Protein AF-A0A662N1S0-F1 (afdb_monomer_lite)

Radius of gyration: 11.83 Å; chains: 1; bounding box: 26×19×33 Å

pLDDT: mean 92.02, std 3.0, range [82.5, 96.19]

Secondary structure (DSSP, 8-state):
-EEEEEEEEEETTTTEEEEEEEEE-TTSPPPPHHHHHHHHHHHHT--TTT------

Foldseek 3Di:
DDKAWPDWDQDPVVRDIDTDIDDDDPPHPDDDPVVVLVVVCVVVVHDSVPDDDPDD

Structure (mmCIF, N/CA/C/O backbone):
data_AF-A0A662N1S0-F1
#
_entry.id   AF-A0A662N1S0-F1
#
loop_
_atom_site.group_PDB
_atom_site.id
_atom_site.type_symbol
_atom_site.label_atom_id
_atom_site.label_alt_id
_atom_site.label_comp_id
_atom_site.label_asym_id
_atom_site.label_entity_id
_atom_site.label_seq_id
_atom_site.pdbx_PDB_ins_code
_atom_site.Cartn_x
_atom_site.Cartn_y
_atom_site.Cartn_z
_atom_site.occupancy
_atom_site.B_iso_or_equiv
_atom_site.auth_seq_id
_atom_site.auth_comp_id
_atom_site.auth_asym_id
_atom_site.auth_atom_id
_atom_site.pdbx_PDB_model_num
ATOM 1 N N . MET A 1 1 ? 9.753 -2.808 -11.507 1.00 82.50 1 MET A N 1
ATOM 2 C CA . MET A 1 1 ? 9.040 -2.167 -10.370 1.00 82.50 1 MET A CA 1
ATOM 3 C C . MET A 1 1 ? 9.307 -2.861 -9.030 1.00 82.50 1 MET A C 1
ATOM 5 O O . MET A 1 1 ? 8.828 -3.977 -8.829 1.00 82.50 1 MET A O 1
ATOM 9 N N . GLU A 1 2 ? 9.968 -2.182 -8.097 1.00 87.62 2 GLU A N 1
ATOM 10 C CA . GLU A 1 2 ? 10.118 -2.538 -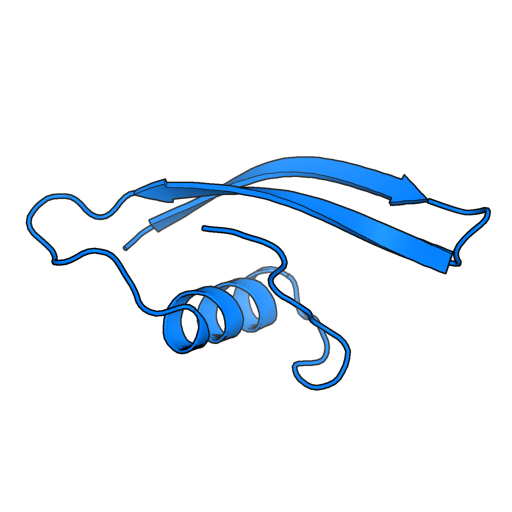6.675 1.00 87.62 2 GLU A CA 1
ATOM 11 C C . GLU A 1 2 ? 9.321 -1.537 -5.816 1.00 87.62 2 GLU A C 1
ATOM 13 O O . GLU A 1 2 ? 9.258 -0.356 -6.156 1.00 87.62 2 GLU A O 1
ATOM 18 N N . ILE A 1 3 ? 8.675 -2.003 -4.741 1.00 90.31 3 ILE A N 1
ATOM 19 C CA . ILE A 1 3 ? 7.948 -1.141 -3.795 1.00 90.31 3 ILE A CA 1
ATOM 20 C C . ILE A 1 3 ? 8.682 -1.181 -2.459 1.00 90.31 3 ILE A C 1
ATOM 22 O O . ILE A 1 3 ? 8.901 -2.263 -1.914 1.00 90.31 3 ILE A O 1
ATOM 26 N N . ARG A 1 4 ? 9.023 -0.010 -1.918 1.00 92.31 4 ARG A N 1
ATOM 27 C CA . ARG A 1 4 ? 9.601 0.126 -0.576 1.00 92.31 4 ARG A CA 1
ATOM 28 C C . ARG A 1 4 ? 8.638 0.864 0.332 1.00 92.31 4 ARG A C 1
ATOM 30 O O . ARG A 1 4 ? 8.256 1.989 0.036 1.00 92.31 4 ARG A O 1
ATOM 37 N N . VAL A 1 5 ? 8.241 0.238 1.435 1.00 92.50 5 VAL A N 1
ATOM 38 C CA . VAL A 1 5 ? 7.421 0.897 2.458 1.00 92.50 5 VAL A CA 1
ATOM 39 C C . VAL A 1 5 ? 8.332 1.779 3.306 1.00 92.50 5 VAL A C 1
ATOM 41 O O . VAL A 1 5 ? 9.264 1.277 3.928 1.00 92.50 5 VAL A O 1
ATOM 44 N N . ILE A 1 6 ? 8.057 3.081 3.317 1.00 94.88 6 ILE A N 1
ATOM 45 C CA . ILE A 1 6 ? 8.809 4.073 4.094 1.00 94.88 6 ILE A CA 1
ATOM 46 C C . ILE A 1 6 ? 8.203 4.200 5.488 1.00 94.88 6 ILE A C 1
ATOM 48 O O . ILE A 1 6 ? 8.910 4.189 6.491 1.00 94.88 6 ILE A O 1
ATOM 52 N N . GLU A 1 7 ? 6.878 4.317 5.549 1.00 94.19 7 GLU A N 1
ATOM 53 C CA . GLU A 1 7 ? 6.174 4.591 6.793 1.00 94.19 7 GLU A CA 1
ATOM 54 C C . GLU A 1 7 ? 4.827 3.875 6.814 1.00 94.19 7 GLU A C 1
ATOM 56 O O . GLU A 1 7 ? 4.130 3.751 5.806 1.00 94.19 7 GLU A O 1
ATOM 61 N N . THR A 1 8 ? 4.452 3.392 7.994 1.00 93.88 8 THR A N 1
ATOM 62 C CA . THR A 1 8 ? 3.131 2.832 8.256 1.00 93.88 8 THR A CA 1
ATOM 63 C C . THR A 1 8 ? 2.570 3.480 9.506 1.00 93.88 8 THR A C 1
ATOM 65 O O . THR A 1 8 ? 3.120 3.325 10.595 1.00 93.88 8 THR A O 1
ATOM 68 N N . LYS A 1 9 ? 1.446 4.173 9.351 1.00 95.38 9 LYS A N 1
ATOM 69 C CA . LYS A 1 9 ? 0.771 4.884 10.428 1.00 95.38 9 LYS A CA 1
ATOM 70 C C . LYS A 1 9 ? -0.620 4.312 10.644 1.00 95.38 9 LYS A C 1
ATOM 72 O O . LYS A 1 9 ? -1.405 4.157 9.712 1.00 95.38 9 LYS A O 1
ATOM 77 N N . GLU A 1 10 ? -0.939 3.997 11.892 1.00 94.81 10 GLU A N 1
ATOM 78 C CA . GLU A 1 10 ? -2.269 3.532 12.273 1.00 94.81 10 GLU A CA 1
ATOM 79 C C . GLU A 1 10 ? -3.125 4.716 12.736 1.00 94.81 10 GLU A C 1
ATOM 81 O O . GLU A 1 10 ? -2.839 5.357 13.749 1.00 94.81 10 GLU A O 1
ATOM 86 N N . ASN A 1 11 ? -4.194 5.011 12.000 1.00 94.06 11 ASN A N 1
ATOM 87 C CA . ASN A 1 11 ? -5.151 6.045 12.360 1.00 94.06 11 ASN A CA 1
ATOM 88 C C . ASN A 1 11 ? -6.337 5.412 13.096 1.00 94.06 11 ASN A C 1
ATOM 90 O O . ASN A 1 11 ? -7.341 5.041 12.488 1.00 94.06 11 ASN A O 1
ATOM 94 N N . LYS A 1 12 ? -6.212 5.299 14.423 1.00 94.56 12 LYS A N 1
ATOM 95 C CA . LYS A 1 12 ? -7.227 4.677 15.293 1.00 94.56 12 LYS A CA 1
ATOM 96 C C . LYS A 1 12 ? -8.568 5.412 15.291 1.00 94.56 12 LYS A C 1
ATOM 98 O O . LYS A 1 12 ? -9.596 4.771 15.455 1.00 94.56 12 LYS A O 1
ATOM 103 N N . LEU A 1 13 ? -8.565 6.731 15.079 1.00 96.19 13 LEU A N 1
ATOM 104 C CA . LEU A 1 13 ? -9.791 7.532 15.026 1.00 96.19 13 LEU A CA 1
ATOM 105 C C . LEU A 1 13 ? -10.649 7.157 13.809 1.00 96.19 13 LEU A C 1
ATOM 107 O O . LEU A 1 13 ? -11.865 7.053 13.918 1.00 96.19 13 LEU A O 1
ATOM 111 N N . LEU A 1 14 ? -10.003 6.957 12.656 1.00 94.38 14 LEU A N 1
ATOM 112 C CA . LEU A 1 14 ? -10.670 6.618 11.396 1.00 94.38 14 LEU A CA 1
ATOM 113 C C . LEU A 1 14 ? -10.702 5.111 11.105 1.00 94.38 14 LEU A C 1
ATOM 115 O O . LEU A 1 14 ? -11.295 4.704 10.110 1.00 94.38 14 LEU A O 1
ATOM 119 N N . GLY A 1 15 ? -10.041 4.288 11.922 1.00 93.25 15 GLY A N 1
ATOM 120 C CA . GLY A 1 15 ? -9.955 2.842 11.719 1.00 93.25 15 GLY A CA 1
ATOM 121 C C . GLY A 1 15 ? -9.231 2.444 10.430 1.00 93.25 15 GLY A C 1
ATOM 122 O O . GLY A 1 15 ? -9.585 1.439 9.819 1.00 93.25 15 GLY A O 1
ATOM 123 N N . ARG A 1 16 ? -8.242 3.232 9.984 1.00 94.62 16 ARG A N 1
ATOM 124 C CA . ARG A 1 16 ? -7.495 2.966 8.742 1.00 94.62 16 ARG A CA 1
ATOM 125 C C . ARG A 1 16 ? -5.987 2.965 8.956 1.00 94.62 16 ARG A C 1
ATOM 127 O O . ARG A 1 16 ? -5.472 3.665 9.828 1.00 94.62 16 ARG A O 1
ATOM 134 N N . LYS A 1 17 ? -5.278 2.220 8.110 1.00 94.25 17 LYS A N 1
ATOM 135 C CA . LYS A 1 17 ? -3.816 2.235 8.031 1.00 94.25 17 LYS A CA 1
ATOM 136 C C . LYS A 1 17 ? -3.386 3.110 6.856 1.00 94.25 17 LYS A C 1
ATOM 138 O O . LYS A 1 17 ? -3.840 2.910 5.734 1.00 94.25 17 LYS A O 1
ATOM 143 N N . GLU A 1 18 ? -2.531 4.082 7.129 1.00 95.44 18 GLU A N 1
ATOM 144 C CA . GLU A 1 18 ? -1.919 4.958 6.133 1.00 95.44 18 GLU A CA 1
ATOM 145 C C . GLU A 1 18 ? -0.511 4.425 5.854 1.00 95.44 18 GLU A C 1
ATOM 147 O O . GLU A 1 18 ? 0.282 4.237 6.778 1.00 95.44 18 GLU A O 1
ATOM 152 N N . ILE A 1 19 ? -0.229 4.100 4.593 1.00 94.44 19 ILE A N 1
ATOM 153 C CA . ILE A 1 19 ? 1.020 3.455 4.175 1.00 94.44 19 ILE A CA 1
ATOM 154 C C . ILE A 1 19 ? 1.679 4.355 3.141 1.00 94.44 19 ILE A C 1
ATOM 156 O O . ILE A 1 19 ? 1.113 4.587 2.072 1.00 94.44 19 ILE A O 1
ATOM 160 N N . TYR A 1 20 ? 2.870 4.844 3.463 1.00 95.56 20 TYR A N 1
ATOM 161 C CA . TYR A 1 20 ? 3.698 5.633 2.563 1.00 95.56 20 TYR A CA 1
ATOM 162 C C . TYR A 1 20 ? 4.758 4.730 1.951 1.00 95.56 20 TYR A C 1
ATOM 164 O O . TYR A 1 20 ? 5.436 3.980 2.659 1.00 95.56 20 TYR A O 1
ATOM 172 N N . PHE A 1 21 ? 4.885 4.782 0.630 1.00 94.06 21 PHE A N 1
ATOM 173 C CA . PHE A 1 21 ? 5.764 3.897 -0.118 1.00 94.06 21 PHE A CA 1
ATOM 174 C C . PHE A 1 21 ? 6.427 4.615 -1.292 1.00 94.06 21 PHE A C 1
ATOM 176 O O . PHE A 1 21 ? 5.886 5.568 -1.847 1.00 94.06 21 PHE A O 1
ATOM 183 N N . GLU A 1 22 ? 7.588 4.107 -1.682 1.00 93.56 22 GLU A N 1
ATOM 184 C CA . GLU A 1 22 ? 8.324 4.476 -2.886 1.00 93.56 22 GLU A CA 1
ATOM 185 C C . GLU A 1 22 ? 8.158 3.400 -3.957 1.00 93.56 22 GLU A C 1
ATOM 187 O O . GLU A 1 22 ? 8.167 2.202 -3.659 1.00 93.56 22 GLU A O 1
ATOM 192 N N . VAL A 1 23 ? 8.033 3.829 -5.215 1.00 91.50 23 VAL A N 1
ATOM 193 C CA . VAL A 1 23 ? 7.924 2.944 -6.382 1.00 91.50 23 VAL A CA 1
ATOM 194 C C . VAL A 1 23 ? 9.155 3.118 -7.265 1.00 91.50 23 VAL A C 1
ATOM 196 O O . VAL A 1 23 ? 9.258 4.075 -8.032 1.00 91.50 23 VAL A O 1
ATOM 199 N N . ILE A 1 24 ? 10.072 2.157 -7.205 1.00 91.00 24 ILE A N 1
ATOM 200 C CA . ILE A 1 24 ? 11.300 2.152 -8.003 1.00 91.00 24 ILE A CA 1
ATOM 201 C C . ILE A 1 24 ? 11.020 1.415 -9.316 1.00 91.00 24 ILE A C 1
ATOM 203 O O . ILE A 1 24 ? 10.665 0.235 -9.316 1.00 91.00 24 ILE A O 1
ATOM 207 N N . HIS A 1 25 ? 11.148 2.103 -10.447 1.00 88.44 25 HIS A N 1
ATOM 208 C CA . HIS A 1 25 ? 10.823 1.574 -11.777 1.00 88.44 25 HIS A CA 1
ATOM 209 C C . HIS A 1 25 ? 11.907 1.926 -12.810 1.00 88.44 25 HIS A C 1
ATOM 211 O O . HIS A 1 25 ? 11.636 2.528 -13.843 1.00 88.44 25 HIS A O 1
ATOM 217 N N . GLU A 1 26 ? 13.160 1.566 -12.517 1.00 86.88 26 GLU A N 1
ATOM 218 C CA . GLU A 1 26 ? 14.299 1.857 -13.399 1.00 86.88 26 GLU A CA 1
ATOM 219 C C . GLU A 1 26 ? 14.140 1.214 -14.785 1.00 86.88 26 GLU A C 1
ATOM 221 O O . GLU A 1 26 ? 13.972 0.002 -14.905 1.00 86.88 26 GLU A O 1
ATOM 226 N N . GLY A 1 27 ? 14.193 2.039 -15.836 1.00 83.62 27 GLY A N 1
ATOM 227 C CA . GLY A 1 27 ? 14.090 1.599 -17.233 1.00 83.62 27 GLY A CA 1
ATOM 228 C C . GLY A 1 27 ? 12.684 1.188 -17.689 1.00 83.62 27 GLY A C 1
ATOM 229 O O . GLY A 1 27 ? 12.500 0.873 -18.864 1.00 83.62 27 GLY A O 1
ATOM 230 N N . GLU A 1 28 ? 11.693 1.222 -16.797 1.00 86.94 28 GLU A N 1
ATOM 231 C CA . GLU A 1 28 ? 10.296 0.894 -17.083 1.00 86.94 28 GLU A CA 1
ATOM 232 C C . GLU A 1 28 ? 9.432 2.168 -17.130 1.00 86.94 28 GLU A C 1
ATOM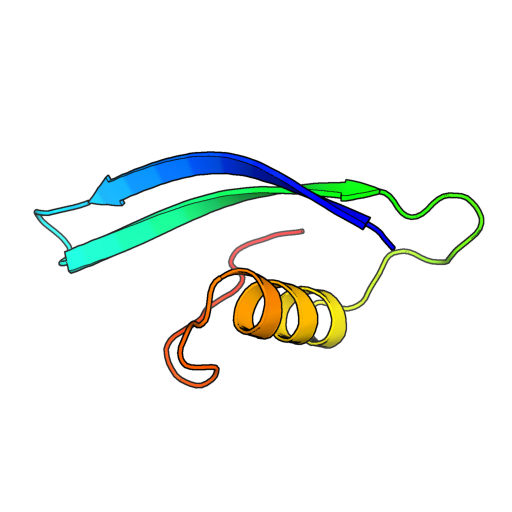 234 O O . GLU A 1 28 ? 9.770 3.177 -16.507 1.00 86.94 28 GLU A O 1
ATOM 239 N N . PRO A 1 29 ? 8.301 2.165 -17.858 1.00 87.44 29 PRO A N 1
ATOM 240 C CA . PRO A 1 29 ? 7.331 3.252 -17.771 1.00 87.44 29 PRO A CA 1
ATOM 241 C C . PRO A 1 29 ? 6.769 3.377 -16.348 1.00 87.44 29 PRO A C 1
ATOM 243 O O . PRO A 1 29 ? 6.743 2.405 -15.588 1.00 87.44 29 PRO A O 1
ATOM 246 N N . THR A 1 30 ? 6.266 4.567 -16.005 1.00 87.50 30 THR A N 1
ATOM 247 C CA . THR A 1 30 ? 5.613 4.804 -14.713 1.00 87.50 30 THR A CA 1
ATOM 248 C C . THR A 1 30 ? 4.491 3.777 -14.494 1.00 87.50 30 THR A C 1
ATOM 250 O O . THR A 1 30 ? 3.578 3.693 -15.323 1.00 87.50 30 THR A O 1
ATOM 253 N N . PRO A 1 31 ? 4.542 2.980 -13.410 1.00 88.88 31 PRO A N 1
ATOM 254 C CA . PRO A 1 31 ? 3.591 1.899 -13.196 1.00 88.88 31 PRO A CA 1
ATOM 255 C C . PRO A 1 31 ? 2.152 2.386 -13.054 1.00 88.88 31 PRO A C 1
ATOM 257 O O . PRO A 1 31 ? 1.882 3.455 -12.501 1.00 88.88 31 PRO A O 1
ATOM 260 N N . SER A 1 32 ? 1.197 1.569 -13.500 1.00 91.81 32 SER A N 1
ATOM 261 C CA . SER A 1 32 ? -0.214 1.897 -13.323 1.00 91.81 32 SER A CA 1
ATOM 262 C C . SER A 1 32 ? -0.640 1.727 -11.860 1.00 91.81 32 SER A C 1
ATOM 264 O O . SER A 1 32 ? -0.140 0.864 -11.132 1.00 91.81 32 SER A O 1
ATOM 266 N N . ARG A 1 33 ? -1.656 2.489 -11.431 1.00 91.56 33 ARG A N 1
ATOM 267 C CA . ARG A 1 33 ? -2.261 2.334 -10.093 1.00 91.56 33 ARG A CA 1
ATOM 268 C C . ARG A 1 33 ? -2.730 0.906 -9.820 1.00 91.56 33 ARG A C 1
ATOM 270 O O . ARG A 1 33 ? -2.682 0.454 -8.680 1.00 91.56 33 ARG A O 1
ATOM 277 N N . ARG A 1 34 ? -3.184 0.187 -10.851 1.00 91.19 34 ARG A N 1
ATOM 278 C CA . ARG A 1 34 ? -3.665 -1.191 -10.712 1.00 91.19 34 ARG A CA 1
ATOM 279 C C . ARG A 1 34 ? -2.522 -2.149 -10.387 1.00 91.19 34 ARG A C 1
ATOM 281 O O . ARG A 1 34 ? -2.676 -2.987 -9.504 1.00 91.19 34 ARG A O 1
ATOM 288 N N . ASP A 1 35 ? -1.383 -1.983 -11.053 1.00 91.50 35 ASP A N 1
ATOM 289 C CA . ASP A 1 35 ? -0.215 -2.843 -10.854 1.00 91.50 35 ASP A CA 1
ATOM 290 C C . ASP A 1 35 ? 0.428 -2.587 -9.488 1.00 91.50 35 ASP A C 1
ATOM 292 O O . ASP A 1 35 ? 0.752 -3.533 -8.767 1.00 91.50 35 ASP A O 1
ATOM 296 N N . VAL A 1 36 ? 0.537 -1.313 -9.089 1.00 92.19 36 VAL A N 1
ATOM 297 C CA . VAL A 1 36 ? 1.017 -0.932 -7.751 1.00 92.19 36 VAL A CA 1
ATOM 298 C C . VAL A 1 36 ? 0.098 -1.500 -6.675 1.00 92.19 36 VAL A C 1
ATOM 300 O O . VAL A 1 36 ? 0.581 -2.146 -5.748 1.00 92.19 36 VAL A O 1
ATOM 303 N N . LYS A 1 37 ? -1.227 -1.349 -6.823 1.00 92.75 37 LYS A N 1
ATOM 304 C CA . LYS A 1 37 ? -2.207 -1.893 -5.872 1.00 92.75 37 LYS A CA 1
ATOM 305 C C . LYS A 1 37 ? -2.085 -3.409 -5.745 1.00 92.75 37 LYS A C 1
ATOM 307 O O . LYS A 1 37 ? -2.064 -3.911 -4.627 1.00 92.75 37 LYS A O 1
ATOM 312 N N . GLY A 1 38 ? -1.979 -4.124 -6.865 1.00 92.75 38 GLY A N 1
ATOM 313 C CA . GLY A 1 38 ? -1.834 -5.580 -6.871 1.00 92.75 38 GLY A CA 1
ATOM 314 C C . GLY A 1 38 ? -0.589 -6.048 -6.116 1.00 92.75 38 GLY A C 1
ATOM 315 O O . GLY A 1 38 ? -0.684 -6.934 -5.269 1.00 92.75 38 GLY A O 1
ATOM 316 N N . LYS A 1 39 ? 0.565 -5.408 -6.353 1.00 91.56 39 LYS A N 1
ATOM 317 C CA . LYS A 1 39 ? 1.792 -5.732 -5.610 1.00 91.56 39 LYS A CA 1
ATOM 318 C C . LYS A 1 39 ? 1.691 -5.396 -4.127 1.00 91.56 39 LYS A C 1
ATOM 320 O O . LYS A 1 39 ? 2.125 -6.195 -3.308 1.00 91.56 39 LYS A O 1
ATOM 325 N N . LEU A 1 40 ? 1.126 -4.241 -3.782 1.00 92.12 40 LEU A N 1
ATOM 326 C CA . LEU A 1 40 ? 1.035 -3.784 -2.394 1.00 92.12 40 LEU A CA 1
ATOM 327 C C . LEU A 1 40 ? 0.104 -4.683 -1.566 1.00 92.12 40 LEU A C 1
ATOM 329 O O . LEU A 1 40 ? 0.430 -5.038 -0.438 1.00 92.12 40 LEU A O 1
ATOM 333 N N . VAL A 1 41 ? -1.006 -5.115 -2.172 1.00 94.19 41 VAL A N 1
ATOM 334 C CA . VAL A 1 41 ? -1.937 -6.102 -1.610 1.00 94.19 41 VAL A CA 1
ATOM 335 C C . VAL A 1 41 ? -1.245 -7.437 -1.345 1.00 94.19 41 VAL A C 1
ATOM 337 O O . VAL A 1 41 ? -1.349 -7.954 -0.239 1.00 94.19 41 VAL A O 1
ATOM 340 N N . ALA A 1 42 ? -0.505 -7.967 -2.323 1.00 93.06 42 ALA A N 1
ATOM 341 C CA . ALA A 1 42 ? 0.196 -9.241 -2.172 1.00 93.06 42 ALA A CA 1
ATOM 342 C C . ALA A 1 42 ? 1.357 -9.170 -1.162 1.00 93.06 42 ALA A C 1
ATOM 344 O O . ALA A 1 42 ? 1.592 -10.121 -0.427 1.00 93.06 42 ALA A O 1
ATOM 345 N N . MET A 1 43 ? 2.083 -8.049 -1.118 1.00 91.19 43 MET A N 1
ATOM 346 C CA . MET A 1 43 ? 3.243 -7.862 -0.238 1.00 91.19 43 MET A CA 1
ATOM 347 C C . MET A 1 43 ? 2.855 -7.742 1.239 1.00 91.19 43 MET A C 1
ATOM 349 O O . MET A 1 43 ? 3.603 -8.185 2.106 1.00 91.19 43 MET A O 1
ATOM 353 N N . LEU A 1 44 ? 1.715 -7.110 1.522 1.00 90.50 44 LEU A N 1
ATOM 354 C CA . LEU A 1 44 ? 1.267 -6.799 2.881 1.00 90.50 44 LEU A CA 1
ATOM 355 C C . LEU A 1 44 ? 0.066 -7.642 3.332 1.00 90.50 44 LEU A C 1
ATOM 357 O O . LEU A 1 44 ? -0.492 -7.357 4.389 1.00 90.50 44 LEU A O 1
ATOM 361 N N . ASP A 1 45 ? -0.320 -8.641 2.533 1.00 92.75 45 ASP A N 1
ATOM 362 C CA . ASP A 1 45 ? -1.468 -9.529 2.763 1.00 92.75 45 ASP A CA 1
ATOM 363 C C . ASP A 1 45 ? -2.762 -8.755 3.087 1.00 92.75 45 ASP A C 1
ATOM 365 O O . ASP A 1 45 ? -3.442 -8.972 4.090 1.00 92.75 45 ASP A O 1
ATOM 369 N N . LEU A 1 46 ? -3.067 -7.756 2.253 1.00 92.69 46 LEU A N 1
ATOM 370 C CA . LEU A 1 46 ? -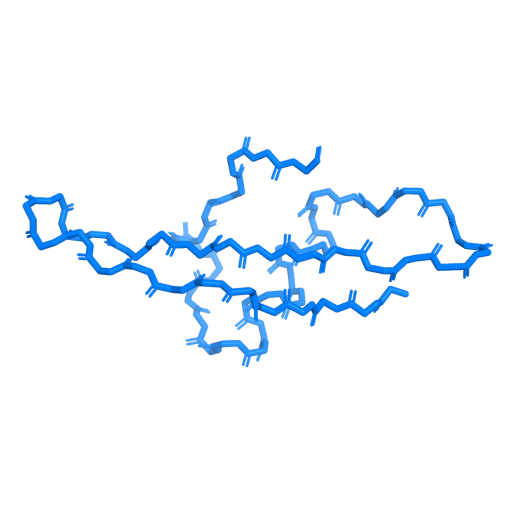4.233 -6.883 2.423 1.00 92.69 46 LEU A CA 1
ATOM 371 C C . LEU A 1 46 ? -5.412 -7.362 1.573 1.00 92.69 46 LEU A C 1
ATOM 373 O O . LEU A 1 46 ? -5.249 -8.032 0.560 1.00 92.69 46 LEU A O 1
ATOM 377 N N . ASN A 1 47 ? -6.631 -6.952 1.921 1.00 92.75 47 ASN A N 1
ATOM 378 C CA . ASN A 1 47 ? -7.778 -7.210 1.054 1.00 92.75 47 ASN A CA 1
ATOM 379 C C . ASN A 1 47 ? -7.775 -6.218 -0.140 1.00 92.75 47 ASN A C 1
ATOM 381 O O . ASN A 1 47 ? -7.740 -4.997 0.069 1.00 92.75 47 ASN A O 1
ATOM 385 N N . PRO A 1 48 ? -7.829 -6.696 -1.402 1.00 91.62 48 PRO A N 1
ATOM 386 C CA . PRO A 1 48 ? -7.845 -5.832 -2.581 1.00 91.62 48 PRO A CA 1
ATOM 387 C C . PRO A 1 48 ? -9.074 -4.923 -2.667 1.00 91.62 48 PRO A C 1
ATOM 389 O O . PRO A 1 48 ? -8.987 -3.858 -3.276 1.00 91.62 48 PRO A O 1
ATOM 392 N N . GLU A 1 49 ? -10.206 -5.285 -2.070 1.00 94.00 49 GLU A N 1
ATOM 393 C CA . GLU A 1 49 ? -11.426 -4.472 -2.105 1.00 94.00 49 GLU A CA 1
ATOM 394 C C . GLU A 1 49 ? -11.356 -3.279 -1.146 1.00 94.00 49 GLU A C 1
ATOM 396 O O . GLU A 1 49 ? -11.870 -2.207 -1.460 1.00 94.00 49 GLU A O 1
ATOM 401 N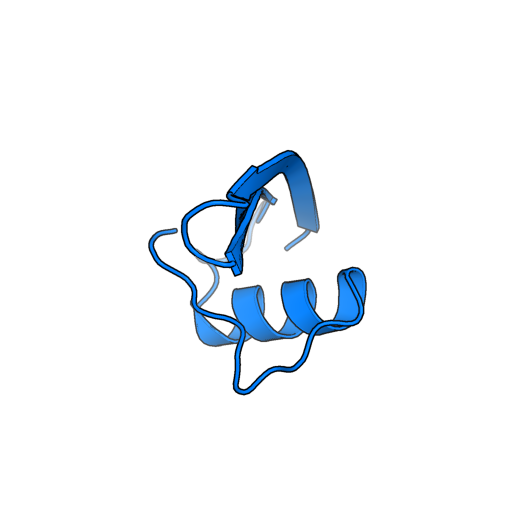 N . THR A 1 50 ? -10.653 -3.422 -0.019 1.00 94.19 50 THR A N 1
ATOM 402 C CA . THR A 1 50 ? -10.523 -2.369 1.004 1.00 94.19 50 THR A CA 1
ATOM 403 C C . THR A 1 50 ? -9.231 -1.557 0.888 1.00 94.19 50 THR A C 1
ATOM 405 O O . THR A 1 50 ? -9.046 -0.577 1.609 1.00 94.19 50 THR A O 1
ATOM 408 N N . THR A 1 51 ? -8.341 -1.918 -0.040 1.00 93.94 51 THR A N 1
ATOM 409 C CA . THR A 1 51 ? -7.097 -1.181 -0.300 1.00 93.94 51 THR A CA 1
ATOM 410 C C . THR A 1 51 ? -7.317 -0.093 -1.351 1.00 93.94 51 THR A C 1
ATOM 412 O O . THR A 1 51 ? -7.692 -0.377 -2.494 1.00 93.94 51 THR A O 1
ATOM 415 N N . VAL A 1 52 ? -7.037 1.164 -1.001 1.00 94.25 52 VAL A N 1
ATOM 416 C CA . VAL A 1 52 ? -7.223 2.330 -1.879 1.00 94.25 52 VAL A CA 1
ATOM 417 C C . VAL A 1 52 ? -5.889 3.043 -2.089 1.00 94.25 52 VAL A C 1
ATOM 419 O O . VAL A 1 52 ? -5.202 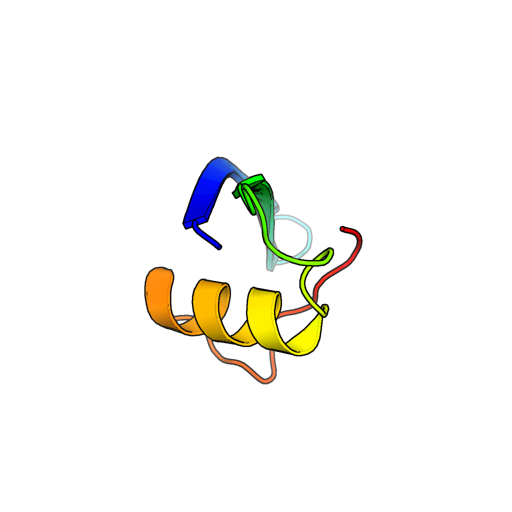3.369 -1.126 1.00 94.25 52 VAL A O 1
ATOM 422 N N . ILE A 1 53 ? -5.534 3.307 -3.352 1.00 94.25 53 ILE A N 1
ATOM 423 C CA . ILE A 1 53 ? -4.388 4.159 -3.695 1.00 94.25 53 ILE A CA 1
ATOM 424 C C . ILE A 1 53 ? -4.869 5.597 -3.831 1.00 94.25 53 ILE A C 1
ATOM 426 O O . ILE A 1 53 ? -5.646 5.907 -4.735 1.00 94.25 53 ILE A O 1
ATOM 430 N N . GLN A 1 54 ? -4.376 6.464 -2.950 1.00 93.69 54 GLN A N 1
ATOM 431 C CA . GLN A 1 54 ? -4.695 7.889 -2.967 1.00 93.69 54 GLN A CA 1
ATOM 432 C C . GLN A 1 54 ? -3.903 8.641 -4.049 1.00 93.69 54 GLN A C 1
ATOM 434 O O . GLN A 1 54 ? -4.485 9.405 -4.818 1.00 93.69 54 GLN A O 1
ATOM 439 N N . TYR A 1 55 ? -2.587 8.419 -4.122 1.00 92.12 55 TYR A N 1
ATOM 440 C CA . TYR A 1 55 ? -1.682 9.060 -5.080 1.00 92.12 55 TYR A CA 1
ATOM 441 C C . TYR A 1 55 ? -0.494 8.142 -5.423 1.00 92.12 55 TYR A C 1
ATOM 443 O O . TYR A 1 55 ? -0.203 7.209 -4.674 1.00 92.12 55 TYR A O 1
ATOM 451 N N . ILE A 1 56 ? 0.135 8.401 -6.575 1.00 85.38 56 ILE A N 1
ATOM 452 C CA . ILE A 1 56 ? 1.409 7.842 -7.065 1.00 85.38 56 ILE A CA 1
ATOM 453 C C . ILE A 1 56 ? 2.143 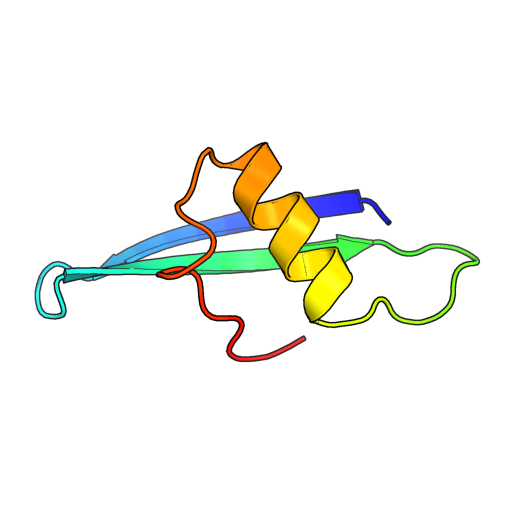8.994 -7.736 1.00 85.38 56 ILE A C 1
ATOM 455 O O . ILE A 1 56 ? 1.441 9.728 -8.475 1.00 85.38 56 ILE A O 1
#

Sequence (56 aa):
MEIRVIETKENKLLGRKEIYFEVIHEGEPTPSRRDVKGKLVAMLDLNPETTVIQYI